Protein AF-A0A1H5CL50-F1 (afdb_monomer_lite)

Sequence (59 aa):
ASLDHRGLDHLRTVVVAGDVCPPELVARWAPGRVMVNAYGPSETTIMSSATGPLVPDRR

pLDDT: mean 92.56, std 9.66, range [47.38, 98.25]

Radius of gyration: 12.22 Å; chains: 1; bounding box: 29×25×26 Å

Foldseek 3Di:
DDDQPPPVLVAAEAEAEDDDDDLVNQVRNLVNHFYKYFYDDVVVPPGDDIDGGDHRDDD

Structure (mmCIF, N/CA/C/O backbone):
data_AF-A0A1H5CL50-F1
#
_entry.id   AF-A0A1H5CL50-F1
#
loop_
_atom_site.group_PDB
_atom_site.id
_atom_site.type_symbol
_atom_site.label_atom_id
_atom_site.label_alt_id
_atom_site.label_comp_id
_atom_site.label_asym_id
_atom_site.label_entity_id
_atom_site.label_seq_id
_atom_site.pdbx_PDB_ins_code
_atom_site.Cartn_x
_atom_site.Cartn_y
_atom_site.Cartn_z
_atom_site.occupancy
_atom_site.B_iso_or_equiv
_atom_site.auth_seq_id
_atom_site.auth_comp_id
_atom_site.auth_asym_id
_atom_site.auth_atom_id
_atom_site.pdbx_PDB_model_num
ATOM 1 N N . ALA A 1 1 ? 8.755 -4.118 -12.550 1.00 47.38 1 ALA A N 1
ATOM 2 C CA . ALA A 1 1 ? 7.636 -4.897 -13.120 1.00 47.38 1 ALA A CA 1
ATOM 3 C C . ALA A 1 1 ? 6.409 -4.681 -12.243 1.00 47.38 1 ALA A C 1
ATOM 5 O O . ALA A 1 1 ? 6.554 -4.781 -11.032 1.00 47.38 1 ALA A O 1
ATOM 6 N N . SER A 1 2 ? 5.246 -4.348 -12.808 1.00 65.75 2 SER A N 1
ATOM 7 C CA . SER A 1 2 ? 3.979 -4.320 -12.062 1.00 65.75 2 SER A CA 1
ATOM 8 C C . SER A 1 2 ? 3.229 -5.625 -12.308 1.00 65.75 2 SER A C 1
ATOM 10 O O . SER A 1 2 ? 3.184 -6.090 -13.446 1.00 65.75 2 SER A O 1
ATOM 12 N N . LEU A 1 3 ? 2.645 -6.203 -11.264 1.00 82.75 3 LEU A N 1
ATOM 13 C CA . LEU A 1 3 ? 1.795 -7.387 -11.373 1.00 82.75 3 LEU A CA 1
ATOM 14 C C . LEU A 1 3 ? 0.588 -7.111 -12.284 1.00 82.75 3 LEU A C 1
ATOM 16 O O . LEU A 1 3 ? 0.087 -5.985 -12.339 1.00 82.75 3 LEU A O 1
ATOM 20 N N . ASP A 1 4 ? 0.111 -8.136 -12.987 1.00 87.25 4 ASP A N 1
ATOM 21 C CA . ASP A 1 4 ? -1.181 -8.064 -13.663 1.00 87.25 4 ASP A CA 1
ATOM 22 C C . ASP A 1 4 ? -2.300 -8.310 -12.645 1.00 87.25 4 ASP A C 1
ATOM 24 O O . ASP A 1 4 ? -2.307 -9.316 -11.945 1.00 87.25 4 ASP A O 1
ATOM 28 N N . HIS A 1 5 ? -3.245 -7.379 -12.562 1.00 87.81 5 HIS A N 1
ATOM 29 C CA . HIS A 1 5 ? -4.438 -7.487 -11.722 1.00 87.81 5 HIS A CA 1
ATOM 30 C C . HIS A 1 5 ? -5.441 -8.571 -12.169 1.00 87.81 5 HIS A C 1
ATOM 32 O O . HIS A 1 5 ? -6.341 -8.927 -11.403 1.00 87.81 5 HIS A O 1
ATOM 38 N N . ARG A 1 6 ? -5.330 -9.079 -13.405 1.00 88.69 6 ARG A N 1
ATOM 39 C CA . ARG A 1 6 ? -6.222 -10.113 -13.954 1.00 88.69 6 ARG A CA 1
ATOM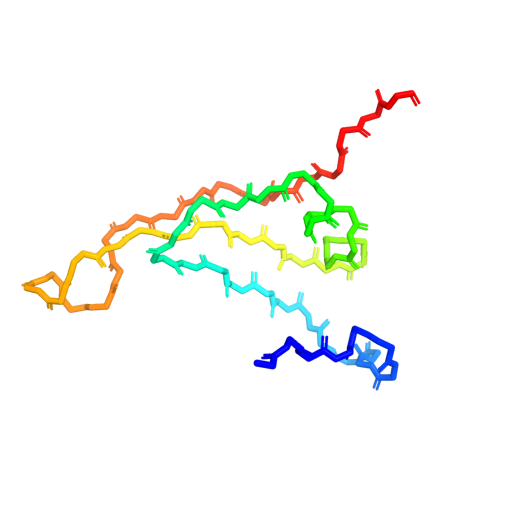 40 C C . ARG A 1 6 ? -5.896 -11.492 -13.373 1.00 88.69 6 ARG A C 1
ATOM 42 O O . ARG A 1 6 ? -4.736 -11.805 -13.130 1.00 88.69 6 ARG A O 1
ATOM 49 N N . GLY A 1 7 ? -6.921 -12.325 -13.177 1.00 89.81 7 GLY A N 1
ATOM 50 C CA . GLY A 1 7 ? -6.768 -13.682 -12.628 1.00 89.81 7 GLY A CA 1
ATOM 51 C C . GLY A 1 7 ? -6.463 -13.727 -11.125 1.00 89.81 7 GLY A C 1
ATOM 52 O O . GLY A 1 7 ? -6.139 -14.782 -10.588 1.00 89.81 7 GLY A O 1
ATOM 53 N N . LEU A 1 8 ? -6.569 -12.587 -10.435 1.00 93.00 8 LEU A N 1
ATOM 54 C CA . LEU A 1 8 ? -6.408 -12.460 -8.986 1.00 93.00 8 LEU A CA 1
ATOM 55 C C . LEU A 1 8 ? -7.778 -12.350 -8.307 1.00 93.00 8 LEU A C 1
ATOM 57 O O . LEU A 1 8 ? -8.037 -11.420 -7.537 1.00 93.00 8 LEU A O 1
ATOM 61 N N . ASP A 1 9 ? -8.676 -13.279 -8.630 1.00 90.50 9 ASP A N 1
ATOM 62 C CA . ASP A 1 9 ? -10.086 -13.238 -8.216 1.00 90.50 9 ASP A CA 1
ATOM 63 C C . ASP A 1 9 ? -10.262 -13.449 -6.704 1.00 90.50 9 ASP A C 1
ATOM 65 O O . ASP A 1 9 ? -11.229 -12.987 -6.102 1.00 90.50 9 ASP A O 1
ATOM 69 N N . HIS A 1 10 ? -9.290 -14.102 -6.062 1.00 94.50 10 HIS A N 1
ATOM 70 C CA . HIS A 1 10 ? -9.264 -14.307 -4.612 1.00 94.50 10 HIS A CA 1
ATOM 71 C C . HIS A 1 10 ? -8.470 -13.238 -3.848 1.00 94.50 10 HIS A C 1
ATOM 73 O O . HIS A 1 10 ? -8.464 -13.252 -2.615 1.00 94.50 10 HIS A O 1
ATOM 79 N N . LEU A 1 11 ? -7.802 -12.308 -4.540 1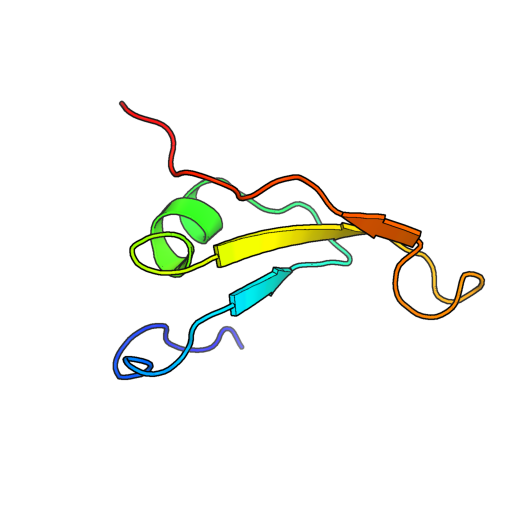.00 95.56 11 LEU A N 1
ATOM 80 C CA . LEU A 1 11 ? -7.055 -11.239 -3.883 1.00 95.56 11 LEU A CA 1
ATOM 81 C C . LEU A 1 11 ? -8.027 -10.221 -3.286 1.00 95.56 11 LEU A C 1
ATOM 83 O O . LEU A 1 11 ? -8.720 -9.520 -4.019 1.00 95.56 11 LEU A O 1
ATOM 87 N N . ARG A 1 12 ? -8.046 -10.127 -1.955 1.00 97.31 12 ARG A N 1
ATOM 88 C CA . ARG A 1 12 ? -8.988 -9.274 -1.212 1.00 97.31 12 ARG A CA 1
ATOM 89 C C . ARG A 1 12 ? -8.441 -7.895 -0.867 1.00 97.31 12 ARG A C 1
ATOM 91 O O . ARG A 1 12 ? -9.208 -6.936 -0.857 1.00 97.31 12 ARG A O 1
ATOM 98 N N . THR A 1 13 ? -7.141 -7.804 -0.596 1.00 97.50 13 THR A N 1
ATOM 99 C CA . THR A 1 13 ? -6.518 -6.583 -0.077 1.00 97.50 13 THR A CA 1
ATOM 100 C C . THR A 1 13 ? -5.251 -6.255 -0.845 1.00 97.50 13 THR A C 1
ATOM 102 O O . THR A 1 13 ? -4.419 -7.130 -1.080 1.00 97.50 13 THR A O 1
ATOM 105 N N . VAL A 1 14 ? -5.103 -4.984 -1.206 1.00 96.75 14 VAL A N 1
ATOM 106 C CA . VAL A 1 14 ? -3.914 -4.420 -1.844 1.00 96.75 14 VAL A CA 1
ATOM 107 C C . VAL A 1 14 ? -3.405 -3.279 -0.974 1.00 96.75 14 VAL A C 1
ATOM 109 O O . VAL A 1 14 ? -4.137 -2.334 -0.686 1.00 96.75 14 VAL A O 1
ATOM 112 N N . VAL A 1 15 ? -2.143 -3.366 -0.565 1.00 96.94 15 VAL A N 1
ATOM 113 C CA . VAL A 1 15 ? -1.442 -2.283 0.127 1.00 96.94 15 VAL A CA 1
ATOM 114 C C . VAL A 1 15 ? -0.370 -1.764 -0.815 1.00 96.94 15 VAL A C 1
ATOM 116 O O . VAL A 1 15 ? 0.456 -2.539 -1.296 1.00 96.94 15 VAL A O 1
ATOM 119 N N . VAL A 1 16 ? -0.395 -0.464 -1.085 1.00 95.81 16 VAL A N 1
ATOM 120 C CA . VAL A 1 16 ? 0.700 0.242 -1.759 1.00 95.81 16 VAL A CA 1
ATOM 121 C C . VAL A 1 16 ? 1.385 1.148 -0.748 1.00 95.81 16 VAL A C 1
ATOM 123 O O . VAL A 1 16 ? 0.732 1.635 0.171 1.00 95.81 16 VAL A O 1
ATOM 126 N N . ALA A 1 17 ? 2.695 1.324 -0.876 1.00 96.19 17 ALA A N 1
ATOM 127 C CA . ALA A 1 17 ? 3.485 2.151 0.025 1.00 96.19 17 ALA A CA 1
ATOM 128 C C . ALA A 1 17 ? 4.796 2.572 -0.644 1.00 96.19 17 ALA A C 1
ATOM 130 O O . ALA A 1 17 ? 5.221 1.964 -1.628 1.00 96.19 17 ALA A O 1
ATOM 131 N N . GLY A 1 18 ? 5.456 3.573 -0.066 1.00 94.19 18 GLY A N 1
ATOM 132 C CA . GLY A 1 18 ? 6.822 3.968 -0.426 1.00 94.19 18 GLY A CA 1
ATOM 133 C C . GLY A 1 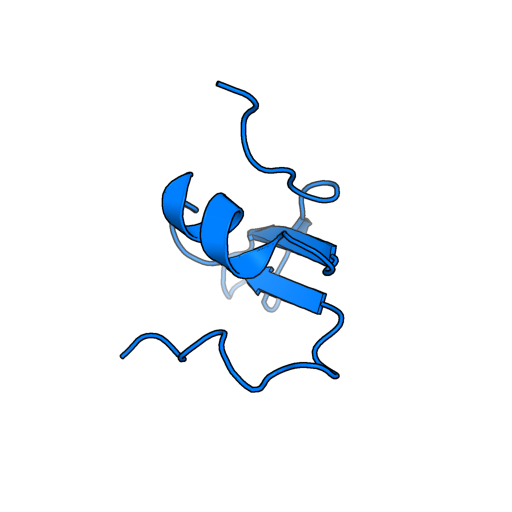18 ? 6.944 4.972 -1.575 1.00 94.19 18 GLY A C 1
ATOM 134 O O . GLY A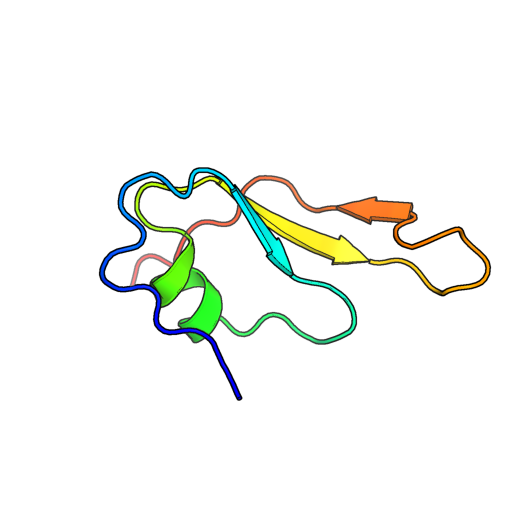 1 18 ? 8.008 5.559 -1.724 1.00 94.19 18 GLY A O 1
ATOM 135 N N . ASP A 1 19 ? 5.875 5.221 -2.333 1.00 93.12 19 ASP A N 1
ATOM 136 C CA . ASP A 1 19 ? 5.815 6.276 -3.351 1.00 93.12 19 ASP A CA 1
ATOM 137 C C . ASP A 1 19 ? 4.373 6.800 -3.498 1.00 93.12 19 ASP A C 1
ATOM 139 O O . ASP A 1 19 ? 3.434 6.290 -2.874 1.00 93.12 19 ASP A O 1
ATOM 143 N N . VAL A 1 20 ? 4.183 7.831 -4.318 1.00 92.25 20 VAL A N 1
ATOM 144 C CA . VAL A 1 20 ? 2.872 8.386 -4.661 1.00 92.25 20 VAL A CA 1
ATOM 145 C C . VAL A 1 20 ? 1.993 7.293 -5.279 1.00 92.25 20 VAL A C 1
ATOM 147 O O . VAL A 1 20 ? 2.405 6.593 -6.199 1.00 92.25 20 VAL A O 1
ATOM 150 N N . CYS A 1 21 ? 0.754 7.169 -4.792 1.00 94.12 21 CYS A N 1
ATOM 151 C CA . CYS A 1 21 ? -0.261 6.285 -5.366 1.00 94.12 21 CYS A CA 1
ATOM 152 C C . CYS A 1 21 ? -1.076 7.058 -6.416 1.00 94.12 21 CYS A C 1
ATOM 154 O O . CYS A 1 21 ? -1.897 7.897 -6.031 1.00 94.12 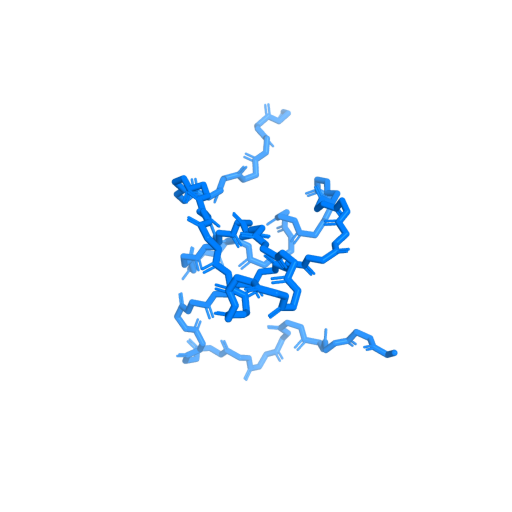21 CYS A O 1
ATOM 156 N N . PRO A 1 22 ? -0.864 6.828 -7.724 1.00 94.19 22 PRO A N 1
ATOM 157 C CA . PRO A 1 22 ? -1.540 7.608 -8.745 1.00 94.19 22 PRO A CA 1
ATOM 158 C C . PRO A 1 22 ? -2.972 7.084 -9.003 1.00 94.19 22 PRO A C 1
ATOM 160 O O . PRO A 1 22 ? -3.247 5.892 -8.799 1.00 94.19 22 PRO A O 1
ATOM 163 N N . PRO A 1 23 ? -3.910 7.934 -9.468 1.00 94.69 23 PRO A N 1
ATOM 164 C CA . PRO A 1 23 ? -5.325 7.571 -9.614 1.00 94.69 23 PRO A CA 1
ATOM 165 C C . PRO A 1 23 ? -5.586 6.356 -10.515 1.00 94.69 23 PRO A C 1
ATOM 167 O O . PRO A 1 23 ? -6.480 5.556 -10.240 1.00 94.69 23 PRO A O 1
ATOM 170 N N . GLU A 1 24 ? -4.797 6.161 -11.573 1.00 93.38 24 GLU A N 1
ATOM 171 C CA . GLU A 1 24 ? -4.929 5.018 -12.481 1.00 93.38 24 GLU A CA 1
ATOM 172 C C . GLU A 1 24 ? -4.584 3.677 -11.821 1.00 93.38 24 GLU A C 1
ATOM 174 O O . GLU A 1 24 ? -5.089 2.631 -12.241 1.00 93.38 24 GLU A O 1
ATOM 179 N N . LEU A 1 25 ? -3.753 3.688 -10.774 1.00 94.25 25 LEU A N 1
ATOM 180 C CA . LEU A 1 25 ? -3.462 2.494 -9.987 1.00 94.25 25 LEU A CA 1
ATOM 181 C C . LEU A 1 25 ? -4.663 2.140 -9.106 1.00 94.25 25 LEU A C 1
ATOM 183 O O . LEU A 1 25 ? -5.057 0.974 -9.056 1.00 94.25 25 LEU A O 1
ATOM 187 N N . VAL A 1 26 ? -5.296 3.147 -8.496 1.00 95.75 26 VAL A N 1
ATOM 188 C CA . VAL A 1 26 ? -6.535 2.979 -7.719 1.00 95.75 26 VAL A CA 1
ATOM 189 C C . VAL A 1 26 ? -7.659 2.452 -8.606 1.00 95.75 26 VAL A C 1
ATOM 191 O O . VAL A 1 26 ? -8.293 1.457 -8.262 1.00 95.75 26 VAL A O 1
ATOM 194 N N . ALA A 1 27 ? -7.854 3.039 -9.789 1.00 95.06 27 ALA A N 1
ATOM 195 C CA . ALA A 1 27 ? -8.865 2.596 -10.750 1.00 95.06 27 ALA A CA 1
ATOM 196 C C . ALA A 1 27 ? -8.693 1.126 -11.168 1.00 95.06 27 ALA A C 1
ATOM 198 O O . ALA A 1 27 ? -9.678 0.437 -11.424 1.00 95.06 27 ALA A O 1
ATOM 199 N N . ARG A 1 28 ? -7.451 0.631 -11.211 1.00 93.69 28 ARG A N 1
ATOM 200 C CA . ARG A 1 28 ? -7.135 -0.746 -11.605 1.00 93.69 28 ARG A CA 1
ATOM 201 C C . ARG A 1 28 ? -7.295 -1.757 -10.471 1.00 93.69 28 ARG A C 1
ATOM 203 O O . ARG A 1 28 ? -7.753 -2.871 -10.713 1.00 93.69 28 ARG A O 1
ATOM 210 N N . TRP A 1 29 ? -6.891 -1.395 -9.254 1.00 95.50 29 TRP A N 1
ATOM 211 C CA . TRP A 1 29 ? -6.744 -2.350 -8.150 1.00 95.50 29 TRP A CA 1
ATOM 212 C C . TRP A 1 29 ? -7.831 -2.262 -7.081 1.00 95.50 29 TRP A C 1
ATOM 214 O O . TRP A 1 29 ? -8.106 -3.274 -6.442 1.00 95.50 29 TRP A O 1
ATOM 224 N N . ALA A 1 30 ? -8.471 -1.106 -6.897 1.00 95.75 30 ALA A N 1
ATOM 225 C CA . ALA A 1 30 ? -9.534 -0.940 -5.908 1.00 95.75 30 ALA A CA 1
ATOM 226 C C . ALA A 1 30 ? -10.853 -1.668 -6.247 1.00 95.75 30 ALA A C 1
ATOM 228 O O . ALA A 1 30 ? -11.508 -2.136 -5.316 1.00 95.75 30 ALA A O 1
ATOM 229 N N . PRO A 1 31 ? -11.292 -1.814 -7.518 1.00 94.31 31 PRO A N 1
ATOM 230 C CA . PRO A 1 31 ? -12.563 -2.477 -7.804 1.00 94.31 31 PRO A CA 1
ATOM 231 C C . PRO A 1 31 ? -12.633 -3.902 -7.236 1.00 94.31 31 PRO A C 1
ATOM 233 O O . PRO A 1 31 ? -11.782 -4.746 -7.524 1.00 94.31 31 PRO A O 1
ATOM 236 N N . GLY A 1 32 ? -13.664 -4.156 -6.423 1.00 94.38 32 GLY A N 1
ATOM 237 C CA . GLY A 1 32 ? -13.909 -5.450 -5.777 1.00 94.38 32 GLY A CA 1
ATOM 238 C C . GLY A 1 32 ? -12.943 -5.805 -4.641 1.00 94.38 32 GLY A C 1
ATOM 239 O O . GLY A 1 32 ? -12.980 -6.935 -4.158 1.00 94.38 32 GLY A O 1
ATOM 240 N N . ARG A 1 33 ? -12.074 -4.879 -4.217 1.00 96.31 33 ARG A N 1
ATOM 241 C CA . ARG A 1 33 ? -10.994 -5.127 -3.253 1.00 96.31 33 ARG A CA 1
ATOM 242 C C . ARG A 1 33 ? -10.901 -3.997 -2.235 1.00 96.31 33 ARG A C 1
ATOM 244 O O . ARG A 1 33 ? -11.372 -2.888 -2.462 1.00 96.31 33 ARG A O 1
ATOM 251 N N . VAL A 1 34 ? -10.252 -4.269 -1.110 1.00 98.00 34 VAL A N 1
ATOM 252 C CA . VAL A 1 34 ? -9.815 -3.218 -0.188 1.00 98.00 34 VAL A CA 1
ATOM 253 C C . VAL A 1 34 ? -8.439 -2.750 -0.638 1.00 98.00 34 VAL A C 1
ATOM 255 O O . VAL A 1 34 ? -7.477 -3.512 -0.575 1.00 98.00 34 VAL A O 1
ATOM 258 N N . MET A 1 35 ? -8.335 -1.505 -1.090 1.00 97.62 35 MET A N 1
ATOM 259 C CA . MET A 1 35 ? -7.049 -0.894 -1.415 1.00 97.62 35 MET A CA 1
ATOM 260 C C . MET A 1 35 ? -6.733 0.213 -0.415 1.00 97.62 35 MET A C 1
ATOM 262 O O . MET A 1 35 ? -7.585 1.058 -0.156 1.00 97.62 35 MET A O 1
ATOM 266 N N . VAL A 1 36 ? -5.523 0.222 0.139 1.00 98.00 36 VAL A N 1
ATOM 267 C CA . VAL A 1 36 ? -5.046 1.281 1.044 1.00 98.00 36 VAL A CA 1
ATOM 268 C C . VAL A 1 36 ? -3.671 1.768 0.609 1.00 98.00 36 VAL A C 1
ATOM 270 O O . VAL A 1 36 ? -2.863 0.988 0.098 1.00 98.00 36 VAL A O 1
ATOM 273 N N . ASN A 1 37 ? -3.409 3.058 0.816 1.00 97.12 37 ASN A N 1
ATOM 274 C CA . ASN A 1 37 ? -2.066 3.610 0.703 1.00 97.12 37 ASN A CA 1
ATOM 275 C C . ASN A 1 37 ? -1.468 3.731 2.104 1.00 97.12 37 ASN A C 1
ATOM 277 O O . ASN A 1 37 ? -2.086 4.323 2.991 1.00 97.12 37 ASN A O 1
ATOM 281 N N . ALA A 1 38 ? -0.294 3.151 2.301 1.00 97.94 38 ALA A N 1
ATOM 282 C CA . ALA A 1 38 ? 0.427 3.159 3.557 1.00 97.94 38 ALA A CA 1
ATOM 283 C C . ALA A 1 38 ? 1.718 3.968 3.441 1.00 97.94 38 ALA A C 1
ATOM 285 O O . ALA A 1 38 ? 2.329 4.088 2.380 1.00 97.94 38 ALA A O 1
ATOM 286 N N . TYR A 1 39 ? 2.150 4.511 4.568 1.00 96.75 39 TYR A N 1
ATOM 287 C CA . TYR A 1 39 ? 3.408 5.221 4.691 1.00 96.75 39 TYR A CA 1
ATOM 288 C C . TYR A 1 39 ? 4.164 4.712 5.910 1.00 96.75 39 TYR A C 1
ATOM 290 O O . TYR A 1 39 ? 3.595 4.546 6.988 1.00 96.75 39 TYR A O 1
ATOM 298 N N . GLY A 1 40 ? 5.466 4.517 5.749 1.00 96.94 40 GLY A N 1
ATOM 299 C CA . GLY A 1 40 ? 6.402 4.476 6.859 1.00 96.94 40 GLY A CA 1
ATOM 300 C C . GLY A 1 40 ? 7.841 4.371 6.368 1.00 96.94 40 GLY A C 1
ATOM 301 O O . GLY A 1 40 ? 8.117 3.630 5.425 1.00 96.94 40 GLY A O 1
ATOM 302 N N . PRO A 1 41 ? 8.771 5.121 6.976 1.00 96.31 41 PRO A N 1
ATOM 303 C CA . PRO A 1 41 ? 10.194 4.913 6.759 1.00 96.31 41 PRO A CA 1
ATOM 304 C C . PRO A 1 41 ? 10.671 3.624 7.449 1.00 96.31 41 PRO A C 1
ATOM 306 O O . PRO A 1 41 ? 10.041 3.132 8.396 1.00 96.31 41 PRO A O 1
ATOM 309 N N . SER A 1 42 ? 11.818 3.104 7.010 1.00 96.31 42 SER A N 1
ATOM 310 C CA . SER A 1 42 ? 12.422 1.876 7.547 1.00 96.31 42 SER A CA 1
ATOM 311 C C . SER A 1 42 ? 12.633 1.938 9.064 1.00 96.31 42 SER A C 1
ATOM 313 O O . SER A 1 42 ? 12.363 0.964 9.765 1.00 96.31 42 SER A O 1
ATOM 315 N N . GLU A 1 43 ? 13.022 3.102 9.585 1.00 98.25 43 GLU A N 1
ATOM 316 C CA . GLU A 1 43 ? 13.251 3.408 11.002 1.00 98.25 43 GLU A CA 1
ATOM 317 C C . GLU A 1 43 ? 11.996 3.225 11.870 1.00 98.25 43 GLU A C 1
ATOM 319 O O . GLU A 1 43 ? 12.101 3.085 13.086 1.00 98.25 43 GLU A O 1
ATOM 324 N N . THR A 1 44 ? 10.808 3.196 11.255 1.00 96.75 44 THR A N 1
ATOM 325 C CA . THR A 1 44 ? 9.517 2.997 11.939 1.00 96.75 44 THR A CA 1
ATOM 326 C C . THR A 1 44 ? 8.944 1.592 11.771 1.00 96.75 44 THR A C 1
ATOM 328 O O . THR A 1 44 ? 7.795 1.358 12.125 1.00 96.75 44 THR A O 1
ATOM 331 N N . THR A 1 45 ? 9.747 0.633 11.296 1.00 96.62 45 THR A N 1
ATOM 332 C CA . THR A 1 45 ? 9.340 -0.771 11.107 1.00 96.62 45 THR A CA 1
ATOM 333 C C . THR A 1 45 ? 8.233 -0.924 10.053 1.00 96.62 45 THR A C 1
ATOM 335 O O . THR A 1 45 ? 7.106 -1.308 10.354 1.00 96.62 45 THR A O 1
ATOM 338 N N . ILE A 1 46 ? 8.585 -0.687 8.782 1.00 95.88 46 ILE A N 1
ATOM 339 C CA . ILE A 1 46 ? 7.752 -0.894 7.576 1.00 95.88 46 ILE A CA 1
ATOM 340 C C . ILE A 1 46 ? 6.697 0.195 7.339 1.00 95.88 46 ILE A C 1
ATOM 342 O O . ILE A 1 46 ? 6.767 0.882 6.325 1.00 95.88 46 ILE A O 1
ATOM 346 N N . MET A 1 47 ? 5.702 0.340 8.215 1.00 96.50 47 MET A N 1
ATOM 347 C CA . MET A 1 47 ? 4.613 1.308 8.033 1.00 96.50 47 MET A CA 1
ATOM 348 C C . MET A 1 47 ? 4.149 1.879 9.372 1.00 96.50 47 MET A C 1
ATOM 350 O O . MET A 1 47 ? 3.984 1.144 10.342 1.00 96.50 47 MET A O 1
ATOM 354 N N . SER A 1 48 ? 3.906 3.186 9.412 1.00 97.44 48 SER A N 1
ATOM 355 C CA . SER A 1 48 ? 3.426 3.912 10.591 1.00 97.44 48 SER A CA 1
ATOM 356 C C . SER A 1 48 ? 2.014 4.473 10.418 1.00 97.44 48 SER A C 1
ATOM 358 O O . SER A 1 48 ? 1.333 4.732 11.410 1.00 97.44 48 SER A O 1
ATOM 360 N N . SER A 1 49 ? 1.535 4.628 9.182 1.00 97.69 49 SER A N 1
ATOM 361 C CA . SER A 1 49 ? 0.166 5.053 8.891 1.00 97.69 49 SER A CA 1
ATOM 362 C C . SER A 1 49 ? -0.382 4.414 7.616 1.00 97.69 49 SER A C 1
ATOM 364 O O . SER A 1 49 ? 0.364 3.946 6.754 1.00 97.69 49 SER A O 1
ATOM 366 N N . ALA A 1 50 ? -1.709 4.392 7.500 1.00 97.44 50 ALA A N 1
ATOM 367 C CA . ALA A 1 50 ? -2.420 4.001 6.292 1.00 97.44 50 ALA A CA 1
ATOM 368 C C . ALA A 1 50 ? -3.699 4.829 6.139 1.00 97.44 50 ALA A C 1
ATOM 370 O O . ALA A 1 50 ? -4.295 5.266 7.125 1.00 97.44 50 ALA A O 1
ATOM 371 N N . THR A 1 51 ? -4.123 5.047 4.898 1.00 97.38 51 THR A N 1
ATOM 372 C CA . THR A 1 51 ? -5.410 5.673 4.595 1.00 97.38 51 THR A CA 1
ATOM 373 C C . THR A 1 51 ? -6.577 4.749 4.949 1.00 97.38 51 THR A C 1
ATOM 375 O O . THR A 1 51 ? -6.415 3.542 5.135 1.00 97.38 51 THR A O 1
ATOM 378 N N . GLY A 1 52 ? -7.795 5.301 4.938 1.00 97.31 52 GLY A N 1
ATOM 379 C CA . GLY A 1 52 ? -8.989 4.478 4.738 1.00 97.31 52 GLY A CA 1
ATOM 380 C C . GLY A 1 52 ? -9.004 3.812 3.348 1.00 97.31 52 GLY A C 1
ATOM 381 O O . GLY A 1 52 ? -8.119 4.086 2.525 1.00 97.31 52 GLY A O 1
ATOM 382 N N . PRO A 1 53 ? -10.001 2.952 3.065 1.00 97.69 53 PRO A N 1
ATOM 383 C CA . PRO A 1 53 ? -10.148 2.325 1.756 1.00 97.69 53 PRO A CA 1
ATOM 384 C C . PRO A 1 53 ? -10.217 3.365 0.635 1.00 97.69 53 PRO A C 1
ATOM 386 O O . PRO A 1 53 ? -11.027 4.291 0.680 1.00 97.69 53 PRO A O 1
ATOM 389 N N . LEU A 1 54 ? -9.368 3.196 -0.372 1.00 97.25 54 LEU A N 1
ATOM 390 C CA . LEU A 1 54 ? -9.357 4.018 -1.572 1.00 97.25 54 LEU A CA 1
ATOM 391 C C . LEU A 1 54 ? -10.485 3.589 -2.507 1.00 97.25 54 LEU A C 1
ATOM 393 O O . LEU A 1 54 ? -10.750 2.399 -2.685 1.00 97.25 54 LEU A O 1
ATOM 397 N N . VAL A 1 55 ? -11.113 4.573 -3.142 1.00 96.38 55 VAL A N 1
ATOM 398 C CA . VAL A 1 55 ? -12.126 4.374 -4.179 1.00 96.38 55 VAL A CA 1
ATOM 399 C C . VAL A 1 55 ? -11.686 5.097 -5.453 1.00 96.38 55 VAL A C 1
ATOM 401 O O . VAL A 1 55 ? -11.066 6.156 -5.351 1.00 96.38 55 VAL A O 1
ATOM 404 N N . PRO A 1 56 ? -11.974 4.557 -6.650 1.00 94.94 56 PRO A N 1
ATOM 405 C CA . PRO A 1 56 ? -11.737 5.287 -7.889 1.00 94.94 56 PRO A CA 1
ATOM 406 C C . PRO A 1 56 ? -12.563 6.576 -7.918 1.00 9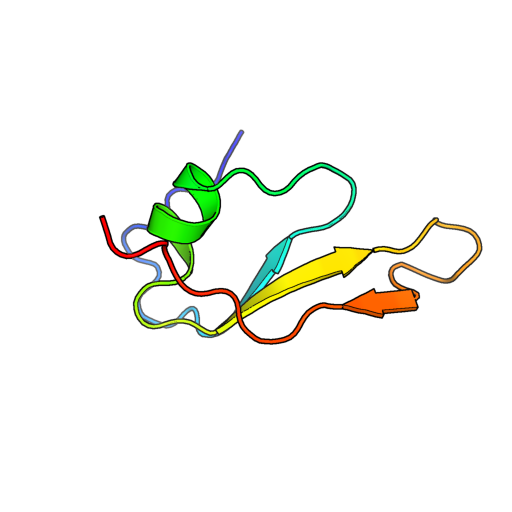4.94 56 PRO A C 1
ATOM 408 O O . PRO A 1 56 ? -13.739 6.563 -7.540 1.00 94.94 56 PRO A O 1
ATOM 411 N N . ASP A 1 57 ? -11.967 7.666 -8.404 1.00 89.00 57 ASP A N 1
ATOM 412 C CA . ASP A 1 57 ? -12.709 8.900 -8.654 1.00 89.00 57 ASP A CA 1
ATOM 413 C C . ASP A 1 57 ? -13.856 8.636 -9.636 1.00 89.00 57 ASP A C 1
ATOM 415 O O . ASP A 1 57 ? -13.677 8.013 -10.688 1.00 89.00 57 ASP A O 1
ATOM 419 N N . ARG A 1 58 ? -15.049 9.131 -9.300 1.00 68.06 58 ARG A N 1
ATOM 420 C CA . ARG A 1 58 ? -16.190 9.138 -10.217 1.00 68.06 58 ARG A CA 1
ATOM 421 C C . ARG A 1 58 ? -16.054 10.349 -11.136 1.00 68.06 58 ARG A C 1
ATOM 423 O O . ARG A 1 58 ? -16.376 11.458 -10.721 1.00 68.06 58 ARG A O 1
ATOM 430 N N . ARG A 1 59 ? -15.549 10.141 -12.350 1.00 56.78 59 ARG A N 1
ATOM 431 C CA . ARG A 1 59 ? -15.765 11.084 -13.455 1.00 56.78 59 ARG A CA 1
ATOM 432 C C . ARG A 1 59 ? -17.106 10.828 -14.121 1.00 56.78 59 ARG A C 1
ATOM 434 O O . ARG A 1 59 ? -17.505 9.643 -14.174 1.00 56.78 59 ARG A O 1
#

Organism: NCBI:txid99653

Secondary structure (DSSP, 8-state):
-PPP-TT-TT--EEEEESS---HHHHHHHSTTSEEEEEE--GGGSS-SEE-S-------